Protein AF-A0A1H0RSF2-F1 (afdb_monomer)

InterPro domains:
  IPR003812 Fido domain [PF02661] (3-34)
  IPR003812 Fido domain [PS51459] (1-71)
  IPR006440 Death on curing protein [PTHR39426] (1-75)
  IPR006440 Death on curing protein [TIGR01550] (1-65)
  IPR053737 Type II TA System Toxin [G3DSA:1.20.120.1870] (1-78)

Organism: NCBI:txid504798

Secondary structure (DSSP, 8-state):
-HHHHHHHHHHHHHHT-SSS-HHHHHHHHHHHHHHHTTEEE---HHHHHHHHHHHHHTSS-HHHHHHHHHHHEEE------

Foldseek 3Di:
DLLVLLCQLLCQLAVCPDPDCSLVVSLVSSQVVCVVVQKHFAADPVVSSVLSVCSNVVVDDSVVSSVRRVVRIDGNDDDDD

Sequence (81 aa):
MHEKAAVLLQSVVRNHALIDGNKRLSWMAAFVFLGLNGLDLDAPEDDAYDLVIAASTGSVDHAEIAAHLARWTHPIAVSPA

pLDDT: mean 94.79, std 9.61, range [47.75, 98.81]

Radius of gyration: 12.58 Å; Cα contacts (8 Å, |Δi|>4): 97; chains: 1; bounding box: 33×24×36 Å

Solvent-accessible surface area (backbone atoms only — not comparable to full-atom values): 4404 Å² total; per-residue (Å²): 112,40,55,60,35,18,46,50,22,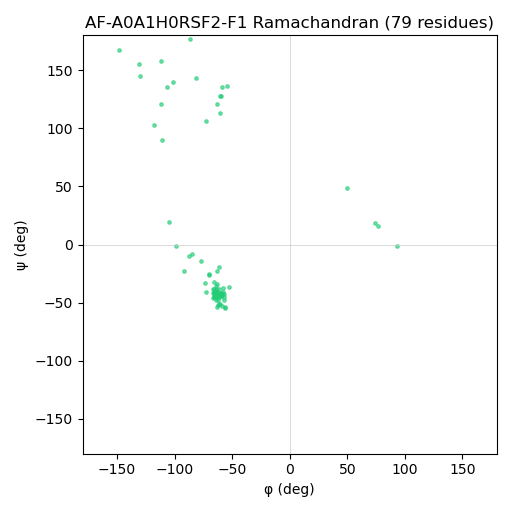43,50,37,33,61,64,52,83,45,98,67,60,29,59,64,49,15,53,49,51,27,48,51,54,35,45,79,69,47,26,40,75,65,61,60,67,68,62,51,52,51,50,49,51,32,36,49,72,63,77,45,55,46,67,56,46,14,52,55,49,54,73,25,43,47,73,53,79,77,73,84,128

Nearest PDB structures (foldseek):
  3k33-assembly1_A-2  TM=9.757E-01  e=1.515E-04  Punavirus P1
  3dd7-assembly2_C  TM=9.647E-01  e=4.827E-04  Punavirus P1
  3dd7-assembly1_A  TM=9.461E-01  e=4.827E-04  Punavirus P1
  3kh2-assembly2_C  TM=9.356E-01  e=1.538E-03  Punavirus P1
  4xi8-assembly2_F  TM=6.732E-01  e=1.259E+00  Bartonella clarridgeiae 73

Mean predicted aligned error: 3.23 Å

Structure (mmCIF, N/CA/C/O backbone):
data_AF-A0A1H0RSF2-F1
#
_entry.id   AF-A0A1H0RSF2-F1
#
loop_
_atom_site.group_PDB
_atom_site.id
_atom_site.type_symbol
_atom_site.label_atom_id
_atom_site.label_alt_id
_atom_site.label_comp_id
_atom_site.label_asym_id
_atom_site.label_entity_id
_atom_site.label_seq_id
_atom_site.pdbx_PDB_ins_code
_atom_site.Cartn_x
_atom_site.Cartn_y
_atom_site.Cartn_z
_atom_site.occupancy
_atom_site.B_iso_or_equiv
_atom_site.auth_seq_id
_atom_site.auth_comp_id
_atom_site.auth_asym_id
_atom_site.auth_atom_id
_atom_site.pdbx_PDB_model_num
ATOM 1 N N . MET A 1 1 ? 8.873 -8.908 -2.611 1.00 95.31 1 MET A N 1
ATOM 2 C CA . MET A 1 1 ? 8.987 -7.464 -2.290 1.00 95.31 1 MET A CA 1
ATOM 3 C C . MET A 1 1 ? 7.675 -6.898 -1.772 1.00 95.31 1 MET A C 1
ATOM 5 O O . MET A 1 1 ? 7.688 -6.216 -0.755 1.00 95.31 1 MET A O 1
ATOM 9 N N . HIS A 1 2 ? 6.556 -7.237 -2.408 1.00 98.38 2 HIS A N 1
ATOM 10 C CA . HIS A 1 2 ? 5.210 -6.786 -2.048 1.00 98.38 2 HIS A CA 1
ATOM 11 C C . HIS A 1 2 ? 4.787 -7.128 -0.621 1.00 98.38 2 HIS A C 1
ATOM 13 O O . HIS A 1 2 ? 4.212 -6.274 0.031 1.00 98.38 2 HIS A O 1
ATOM 19 N N . GLU A 1 3 ? 5.159 -8.295 -0.085 1.00 98.44 3 GLU A N 1
ATOM 20 C CA . GLU A 1 3 ? 4.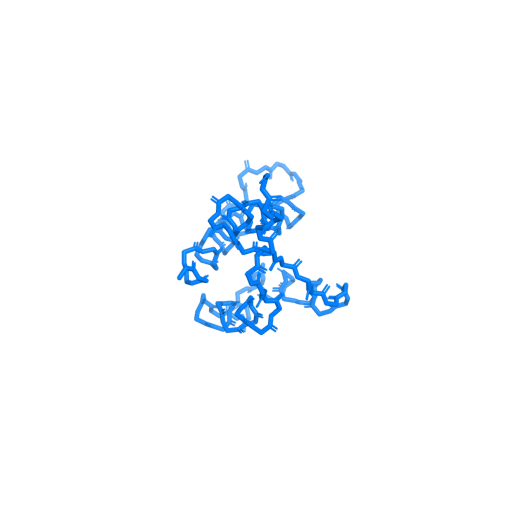914 -8.625 1.333 1.00 98.44 3 GLU A CA 1
ATOM 21 C C . GLU A 1 3 ? 5.527 -7.599 2.294 1.00 98.44 3 GLU A C 1
ATOM 23 O O . GLU A 1 3 ? 4.879 -7.162 3.240 1.00 98.44 3 GLU A O 1
ATOM 28 N N . LYS A 1 4 ? 6.760 -7.145 2.030 1.00 98.62 4 LYS A N 1
ATOM 29 C CA . LYS A 1 4 ? 7.419 -6.123 2.860 1.00 98.62 4 LYS A CA 1
ATOM 30 C C . LYS A 1 4 ? 6.696 -4.777 2.757 1.00 98.62 4 LYS A C 1
ATOM 32 O O . LYS A 1 4 ? 6.495 -4.119 3.773 1.00 98.62 4 LYS A O 1
ATOM 37 N N . ALA A 1 5 ? 6.278 -4.395 1.548 1.00 98.69 5 ALA A N 1
ATOM 38 C CA . ALA A 1 5 ? 5.497 -3.180 1.313 1.00 98.69 5 ALA A CA 1
ATOM 39 C C . ALA A 1 5 ? 4.124 -3.242 2.007 1.00 98.69 5 ALA A C 1
ATOM 41 O O . ALA A 1 5 ? 3.691 -2.270 2.620 1.00 98.69 5 ALA A O 1
ATOM 42 N N . ALA A 1 6 ? 3.472 -4.403 1.967 1.00 98.69 6 ALA A N 1
ATOM 43 C CA . ALA A 1 6 ? 2.183 -4.647 2.591 1.00 98.69 6 ALA A CA 1
ATOM 44 C C . ALA A 1 6 ? 2.252 -4.581 4.118 1.00 98.69 6 ALA A C 1
ATOM 46 O O . ALA A 1 6 ? 1.437 -3.904 4.742 1.00 98.69 6 ALA A O 1
ATOM 47 N N . VAL A 1 7 ? 3.257 -5.219 4.726 1.00 98.31 7 VAL A N 1
ATOM 48 C CA . VAL A 1 7 ? 3.485 -5.141 6.175 1.00 98.31 7 VAL A CA 1
ATOM 49 C C . VAL A 1 7 ? 3.823 -3.710 6.599 1.00 98.31 7 VAL A C 1
ATOM 51 O O . VAL A 1 7 ? 3.336 -3.261 7.635 1.00 98.31 7 VAL A O 1
ATOM 54 N N . LEU A 1 8 ? 4.598 -2.966 5.800 1.00 98.31 8 LEU A N 1
ATOM 55 C CA . LEU A 1 8 ? 4.873 -1.547 6.046 1.00 98.31 8 LEU A CA 1
ATOM 56 C C . LEU A 1 8 ? 3.580 -0.717 6.035 1.00 98.31 8 LEU A C 1
ATOM 58 O O . LEU A 1 8 ? 3.314 -0.000 6.999 1.00 98.31 8 LEU A O 1
ATOM 62 N N . LEU A 1 9 ? 2.757 -0.856 4.990 1.00 98.38 9 LEU A N 1
ATOM 63 C CA . LEU A 1 9 ? 1.462 -0.179 4.871 1.00 98.38 9 LEU A CA 1
ATOM 64 C C . LEU A 1 9 ? 0.566 -0.501 6.070 1.00 98.38 9 LEU A C 1
ATOM 66 O O . LEU A 1 9 ? 0.105 0.409 6.763 1.00 98.38 9 LEU A O 1
ATOM 70 N N . GLN A 1 10 ? 0.363 -1.792 6.348 1.00 97.81 10 GLN A N 1
ATOM 71 C CA . GLN A 1 10 ? -0.496 -2.264 7.431 1.00 97.81 10 GLN A CA 1
ATOM 72 C C . GLN A 1 10 ? -0.019 -1.740 8.793 1.00 97.81 10 GLN A C 1
ATOM 74 O O . GLN A 1 10 ? -0.827 -1.299 9.609 1.00 97.81 10 GLN A O 1
ATOM 79 N N . SER A 1 11 ? 1.295 -1.741 9.028 1.00 96.31 11 SER A N 1
ATOM 80 C CA . SER A 1 11 ? 1.881 -1.259 10.282 1.00 96.31 11 SER A CA 1
ATOM 81 C C . SER A 1 11 ? 1.675 0.244 10.462 1.00 96.31 11 SER A C 1
ATOM 83 O O . SER A 1 11 ? 1.261 0.680 11.533 1.00 96.31 11 SER A O 1
ATOM 85 N N . VAL A 1 12 ? 1.904 1.046 9.416 1.00 96.75 12 VAL A N 1
ATOM 86 C CA . VAL A 1 12 ? 1.701 2.504 9.476 1.00 96.75 12 VAL A CA 1
ATOM 87 C C . VAL A 1 12 ? 0.229 2.845 9.700 1.00 96.75 12 VAL A C 1
ATOM 89 O O . VAL A 1 12 ? -0.086 3.686 10.543 1.00 96.75 12 VAL A O 1
ATOM 92 N N . VAL A 1 13 ? -0.684 2.190 8.976 1.00 96.56 13 VAL A N 1
ATOM 93 C CA . VAL A 1 13 ? -2.106 2.540 9.041 1.00 96.56 13 VAL A CA 1
ATOM 94 C C . VAL A 1 13 ? -2.768 2.092 10.347 1.00 96.56 13 VAL A C 1
ATOM 96 O O . VAL A 1 13 ? -3.645 2.800 10.838 1.00 96.56 13 VAL A O 1
ATOM 99 N N . ARG A 1 14 ? -2.337 0.964 10.936 1.00 94.19 14 ARG A N 1
ATOM 100 C CA . ARG A 1 14 ? -2.936 0.402 12.162 1.00 94.19 14 ARG A CA 1
ATOM 101 C C . ARG A 1 14 ? -2.282 0.856 13.462 1.00 94.19 14 ARG A C 1
ATOM 103 O O . ARG A 1 14 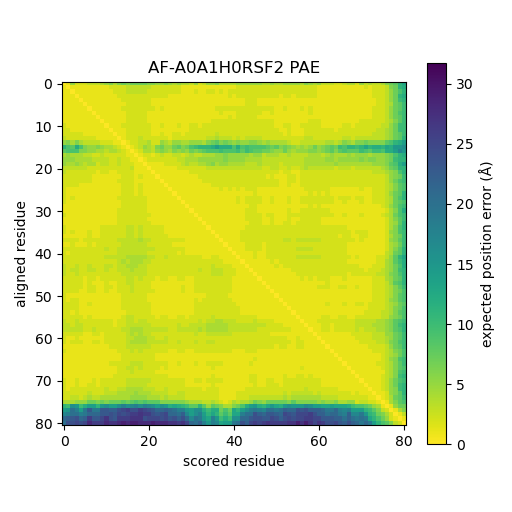? -2.928 0.787 14.501 1.00 94.19 14 ARG A O 1
ATOM 110 N N . ASN A 1 15 ? -1.027 1.302 13.437 1.00 90.94 15 ASN A N 1
ATOM 111 C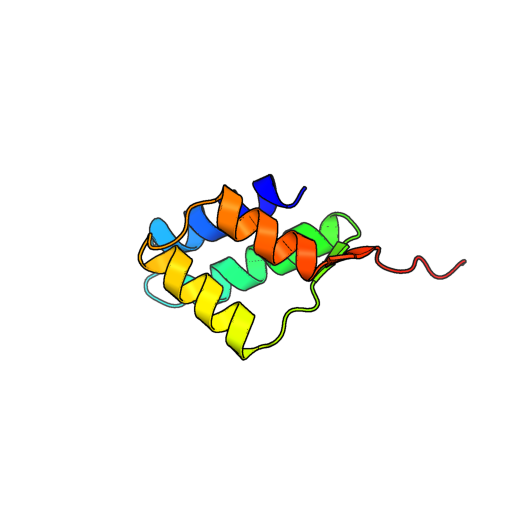 CA . ASN A 1 15 ? -0.347 1.742 14.658 1.00 90.94 15 ASN A CA 1
ATOM 112 C C . ASN A 1 15 ? -0.639 3.212 15.014 1.00 90.94 15 ASN A C 1
ATOM 114 O O . ASN A 1 15 ? -0.247 3.662 16.084 1.00 90.94 15 ASN A O 1
ATOM 118 N N . HIS A 1 16 ? -1.317 3.956 14.127 1.00 79.44 16 HIS A N 1
ATOM 119 C CA . HIS A 1 16 ? -1.727 5.351 14.342 1.00 79.44 16 HIS A CA 1
ATOM 120 C C . HIS A 1 16 ? -0.583 6.259 14.835 1.00 79.44 16 HIS A C 1
ATOM 122 O O . HIS A 1 16 ? -0.734 7.004 15.799 1.00 79.44 16 HIS A O 1
ATOM 128 N N . ALA A 1 17 ? 0.575 6.200 14.170 1.00 83.94 17 ALA A N 1
ATOM 129 C CA . ALA A 1 17 ? 1.780 6.923 14.587 1.00 83.94 17 ALA A CA 1
ATOM 130 C C . ALA A 1 17 ? 1.631 8.459 14.565 1.00 83.94 17 ALA A C 1
ATOM 132 O O . ALA A 1 17 ? 2.373 9.163 15.249 1.00 83.94 17 ALA A O 1
ATOM 133 N N . LEU A 1 18 ? 0.693 8.981 13.772 1.00 91.75 18 LEU A N 1
ATOM 134 C CA . LEU A 1 18 ? 0.385 10.407 13.664 1.00 91.75 18 LEU A CA 1
ATOM 135 C C . LEU A 1 18 ? -0.998 10.744 14.235 1.00 91.75 18 LEU A C 1
ATOM 137 O O . LEU A 1 18 ? -1.893 9.899 14.231 1.00 91.75 18 LEU A O 1
ATOM 141 N N . ILE A 1 19 ? -1.196 12.016 14.612 1.00 93.38 19 ILE A N 1
ATOM 142 C CA . ILE A 1 19 ? -2.508 12.568 15.010 1.00 93.38 19 ILE A CA 1
ATOM 143 C C . ILE A 1 19 ? -3.533 12.417 13.870 1.00 93.38 19 ILE A C 1
ATOM 145 O O . ILE A 1 19 ? -4.670 12.025 14.109 1.00 93.38 19 ILE A O 1
ATOM 149 N N . ASP A 1 20 ? -3.120 12.685 12.628 1.00 92.94 20 ASP A N 1
ATOM 150 C CA . ASP A 1 20 ? -3.898 12.440 11.409 1.00 92.94 20 ASP A CA 1
ATOM 151 C C . ASP A 1 20 ? -2.955 12.097 10.237 1.00 92.94 20 ASP A C 1
ATOM 153 O O . ASP A 1 20 ? -1.740 12.264 10.319 1.00 92.94 20 ASP A O 1
ATOM 157 N N . GLY A 1 21 ? -3.507 11.593 9.133 1.00 95.00 21 GLY A N 1
ATOM 158 C CA . GLY A 1 21 ? -2.786 11.356 7.887 1.00 95.00 21 GLY A CA 1
ATOM 159 C C . GLY A 1 21 ? -2.213 9.949 7.738 1.00 95.00 21 GLY A C 1
ATOM 160 O O . GLY A 1 21 ? -1.690 9.644 6.671 1.00 95.00 21 GLY A O 1
ATOM 161 N N . ASN A 1 22 ? -2.370 9.064 8.732 1.00 96.94 22 ASN A N 1
ATOM 162 C CA . ASN A 1 22 ? -1.816 7.698 8.708 1.00 96.94 22 ASN A CA 1
ATOM 163 C C . ASN A 1 22 ? -2.198 6.904 7.444 1.00 96.94 22 ASN A C 1
ATOM 165 O O . ASN A 1 22 ? -1.368 6.182 6.907 1.00 96.94 22 ASN A O 1
ATOM 169 N N . LYS A 1 23 ? -3.418 7.083 6.917 1.00 96.81 23 LYS A N 1
ATOM 170 C CA . LYS A 1 23 ? -3.867 6.442 5.665 1.00 96.81 23 LYS A CA 1
ATOM 171 C C . LYS A 1 23 ? -3.031 6.892 4.461 1.00 96.81 23 LYS A C 1
ATOM 173 O O . LYS A 1 23 ? -2.414 6.066 3.795 1.00 96.81 23 LYS A O 1
ATOM 178 N N . ARG A 1 24 ? -2.929 8.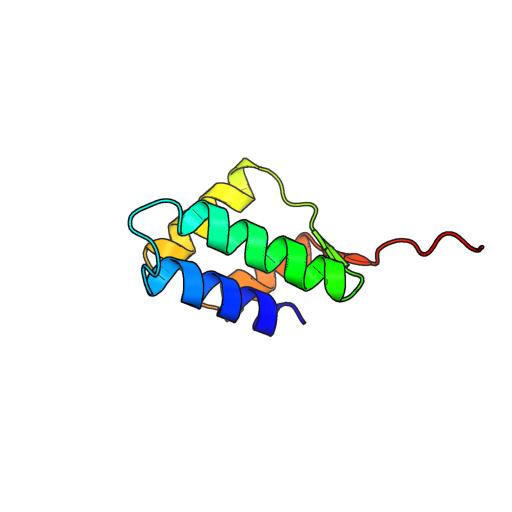209 4.249 1.00 97.12 24 ARG A N 1
ATOM 179 C CA . ARG A 1 24 ? -2.119 8.813 3.174 1.00 97.12 24 ARG A CA 1
ATOM 180 C C . ARG A 1 24 ? -0.639 8.460 3.319 1.00 97.12 24 ARG A C 1
ATOM 182 O O . ARG A 1 24 ? 0.003 8.105 2.337 1.00 97.12 24 ARG A O 1
ATOM 189 N N . LEU A 1 25 ? -0.118 8.503 4.547 1.00 97.56 25 LEU A N 1
ATOM 190 C CA . LEU A 1 25 ? 1.262 8.123 4.831 1.00 97.56 25 LEU A CA 1
ATOM 191 C C . LEU A 1 25 ? 1.514 6.643 4.527 1.00 97.56 25 LEU A C 1
ATOM 193 O O . LEU A 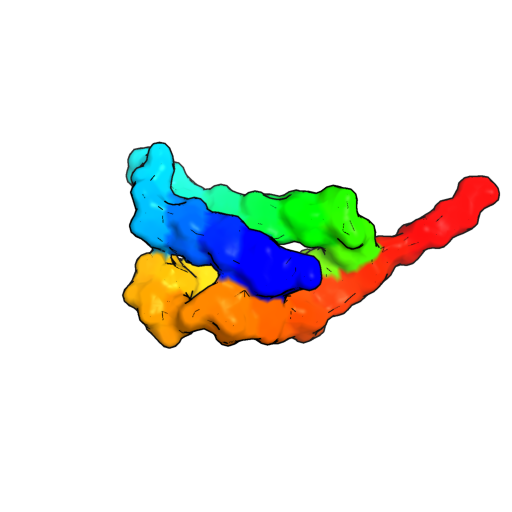1 25 ? 2.529 6.331 3.922 1.00 97.56 25 LEU A O 1
ATOM 197 N N . SER A 1 26 ? 0.608 5.742 4.916 1.00 97.88 26 SER A N 1
ATOM 198 C CA . SER A 1 26 ? 0.773 4.302 4.684 1.00 97.88 26 SER A CA 1
ATOM 199 C C . SER A 1 26 ? 0.857 3.959 3.197 1.00 97.88 26 SER A C 1
ATOM 201 O O . SER A 1 26 ? 1.736 3.197 2.797 1.00 97.88 26 SER A O 1
ATOM 203 N N . TRP A 1 27 ? 0.010 4.592 2.378 1.00 98.31 27 TRP A N 1
ATOM 204 C CA . TRP A 1 27 ? 0.050 4.460 0.926 1.00 98.31 27 TRP A CA 1
ATOM 205 C C . TRP A 1 27 ? 1.369 4.980 0.359 1.00 98.31 27 TRP A C 1
ATOM 207 O O . TRP A 1 27 ? 2.074 4.256 -0.339 1.00 98.31 27 TRP A O 1
ATOM 217 N N . MET A 1 28 ? 1.752 6.207 0.725 1.00 98.19 28 MET A N 1
ATOM 218 C CA . MET A 1 28 ? 2.979 6.822 0.221 1.00 98.19 28 MET A CA 1
ATOM 219 C C . MET A 1 28 ? 4.235 6.056 0.659 1.00 98.19 28 MET A C 1
ATOM 221 O O . MET A 1 28 ? 5.183 5.929 -0.109 1.00 98.19 28 MET A O 1
ATOM 225 N N . ALA A 1 29 ? 4.241 5.494 1.869 1.00 98.19 29 ALA A N 1
ATOM 226 C CA . ALA A 1 29 ? 5.333 4.659 2.354 1.00 98.19 29 ALA A CA 1
ATOM 227 C C . ALA A 1 29 ? 5.488 3.386 1.508 1.00 98.19 29 ALA A C 1
ATOM 229 O O . ALA A 1 29 ? 6.609 3.045 1.137 1.00 98.19 29 ALA A O 1
ATOM 230 N N . ALA A 1 30 ? 4.385 2.711 1.163 1.00 98.38 30 ALA A N 1
ATOM 231 C CA . ALA A 1 30 ? 4.414 1.550 0.275 1.00 98.38 30 ALA A CA 1
ATOM 232 C C . ALA A 1 30 ? 4.842 1.923 -1.153 1.00 98.38 30 ALA A C 1
ATOM 234 O O . ALA A 1 30 ? 5.706 1.250 -1.716 1.00 98.38 30 ALA A O 1
ATOM 235 N N . PHE A 1 31 ? 4.297 3.017 -1.697 1.00 98.44 31 PHE A N 1
ATOM 236 C CA . PHE A 1 31 ? 4.644 3.554 -3.016 1.00 98.44 31 PHE A CA 1
ATOM 237 C C . PHE A 1 31 ? 6.148 3.847 -3.124 1.00 98.44 31 PHE A C 1
ATOM 239 O O . PHE A 1 31 ? 6.837 3.292 -3.978 1.00 98.44 31 PHE A O 1
ATOM 246 N N . VAL A 1 32 ? 6.693 4.647 -2.199 1.00 98.25 32 VAL A N 1
ATOM 247 C CA . VAL A 1 32 ? 8.122 4.997 -2.180 1.00 98.25 32 VAL A CA 1
ATOM 248 C C . VAL A 1 32 ? 8.989 3.764 -1.942 1.00 98.25 32 VAL A C 1
ATOM 250 O O . VAL A 1 32 ? 10.013 3.604 -2.601 1.00 98.25 32 VAL A O 1
ATOM 253 N N . PHE A 1 33 ? 8.596 2.869 -1.032 1.00 98.50 33 PHE A N 1
ATOM 254 C CA . PHE A 1 33 ? 9.348 1.643 -0.773 1.00 98.50 33 PHE A CA 1
ATOM 255 C C . PHE A 1 33 ? 9.472 0.774 -2.029 1.00 98.50 33 PHE A C 1
ATOM 257 O O . PHE A 1 33 ? 10.560 0.277 -2.315 1.00 98.50 33 PHE A O 1
ATOM 264 N N . LEU A 1 34 ? 8.392 0.598 -2.793 1.00 98.50 34 LEU A N 1
ATOM 265 C CA . LEU A 1 34 ? 8.427 -0.145 -4.053 1.00 98.50 34 LEU A CA 1
ATOM 266 C C . LEU A 1 34 ? 9.297 0.569 -5.097 1.00 98.50 34 LEU A C 1
ATOM 268 O O . LEU A 1 34 ? 10.179 -0.074 -5.670 1.00 98.50 34 LEU A O 1
ATOM 272 N N . GLY A 1 35 ? 9.157 1.892 -5.235 1.00 97.81 35 GLY A N 1
ATOM 273 C CA . GLY A 1 35 ? 9.967 2.706 -6.149 1.00 97.81 35 GLY A CA 1
ATOM 274 C C . GLY A 1 35 ? 11.469 2.617 -5.869 1.00 97.81 35 GLY A C 1
ATOM 275 O O . GLY A 1 35 ? 12.265 2.394 -6.780 1.00 97.81 35 GLY A O 1
ATOM 276 N N . LEU A 1 36 ? 11.868 2.674 -4.593 1.00 97.69 36 LEU A N 1
ATOM 277 C CA . LEU A 1 36 ? 13.261 2.472 -4.163 1.00 97.69 36 LEU A CA 1
ATOM 278 C C . LEU A 1 36 ? 13.804 1.075 -4.503 1.00 97.69 36 LEU A C 1
ATOM 280 O O . LEU A 1 36 ? 15.016 0.877 -4.533 1.00 97.69 36 LEU A O 1
ATOM 284 N N . ASN A 1 37 ? 12.921 0.108 -4.753 1.00 97.38 37 ASN A N 1
ATOM 285 C CA . ASN A 1 37 ? 13.262 -1.255 -5.145 1.00 97.38 37 ASN A CA 1
ATOM 286 C C . ASN A 1 37 ? 13.013 -1.527 -6.640 1.00 97.38 37 ASN A C 1
ATOM 288 O O . ASN A 1 37 ? 12.931 -2.686 -7.044 1.00 97.38 37 ASN A O 1
ATOM 292 N N . GLY A 1 38 ? 12.914 -0.479 -7.465 1.00 97.12 38 GLY A N 1
ATOM 293 C CA . GLY A 1 38 ? 12.804 -0.607 -8.920 1.00 97.12 38 GLY A CA 1
ATOM 294 C C . GLY A 1 38 ? 11.418 -1.024 -9.413 1.00 97.12 38 GLY A C 1
ATOM 295 O O . GLY A 1 38 ? 11.292 -1.466 -10.554 1.00 97.12 38 GLY A O 1
ATOM 296 N N . LEU A 1 39 ? 10.393 -0.916 -8.568 1.00 97.94 39 LEU A N 1
ATOM 297 C CA . LEU A 1 39 ? 9.010 -1.228 -8.910 1.00 97.94 39 LEU A CA 1
ATOM 298 C C . LEU A 1 39 ? 8.197 0.060 -8.931 1.00 97.94 39 LEU A C 1
ATOM 300 O O . LEU A 1 39 ? 8.106 0.753 -7.922 1.00 97.94 39 LEU A O 1
ATOM 304 N N . ASP A 1 40 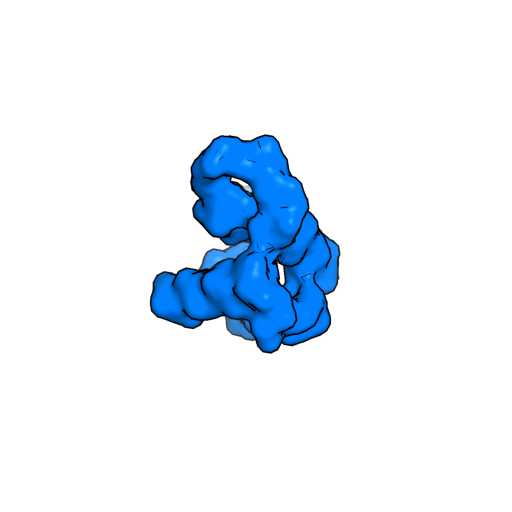? 7.601 0.356 -10.073 1.00 97.19 40 ASP A N 1
ATOM 305 C CA . ASP A 1 40 ? 6.593 1.398 -10.183 1.00 97.19 40 ASP A CA 1
ATOM 306 C C . ASP A 1 40 ? 5.253 0.826 -9.718 1.00 97.19 40 ASP A C 1
ATOM 308 O O . ASP A 1 40 ? 4.989 -0.362 -9.924 1.00 97.19 40 ASP A O 1
ATOM 312 N N . LEU A 1 41 ? 4.441 1.641 -9.050 1.00 97.94 41 LEU A N 1
ATOM 313 C CA . LEU A 1 41 ? 3.144 1.240 -8.509 1.00 97.94 41 LEU A CA 1
ATOM 314 C C . LEU A 1 41 ? 2.053 2.074 -9.181 1.00 97.94 41 LEU A C 1
ATOM 316 O O . LEU A 1 41 ? 1.834 3.223 -8.804 1.00 97.94 41 LEU A O 1
ATOM 320 N N . ASP A 1 42 ? 1.354 1.465 -10.131 1.00 97.56 42 ASP A N 1
ATOM 321 C CA . ASP A 1 42 ? 0.253 2.060 -10.883 1.00 97.56 42 ASP A CA 1
ATOM 322 C C . ASP A 1 42 ? -1.063 1.381 -10.494 1.00 97.56 42 ASP A C 1
ATOM 324 O O . ASP A 1 42 ? -1.460 0.338 -11.021 1.00 97.56 42 ASP A O 1
ATOM 328 N N . ALA A 1 43 ? -1.698 1.945 -9.470 1.00 97.88 43 ALA A N 1
ATOM 329 C CA .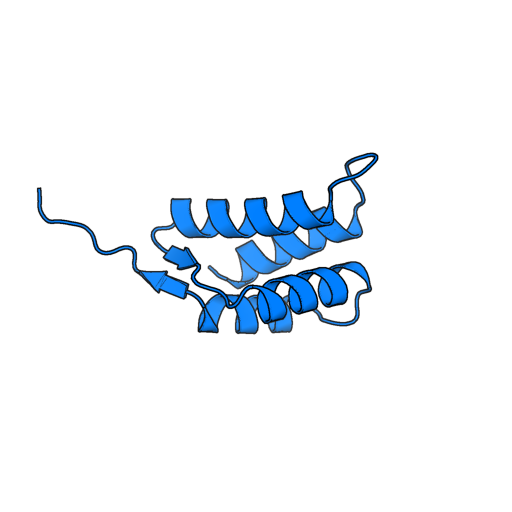 ALA A 1 43 ? -2.956 1.462 -8.927 1.00 97.88 43 ALA A CA 1
ATOM 330 C C . ALA A 1 43 ? -4.098 2.406 -9.326 1.00 97.88 43 ALA A C 1
ATOM 332 O O . ALA A 1 43 ? -3.945 3.621 -9.161 1.00 97.88 43 ALA A O 1
ATOM 333 N N . PRO A 1 44 ? -5.259 1.884 -9.764 1.00 98.06 44 PRO A N 1
ATOM 334 C CA . PRO A 1 44 ? -6.464 2.695 -9.904 1.00 98.06 44 PRO A CA 1
ATOM 335 C C . PRO A 1 44 ? -6.789 3.411 -8.587 1.00 98.06 44 PRO A C 1
ATOM 337 O O . PRO A 1 44 ? -6.704 2.806 -7.518 1.00 98.06 44 PRO A O 1
ATOM 340 N N . GLU A 1 45 ? -7.150 4.695 -8.661 1.00 96.69 45 GLU A N 1
ATOM 341 C CA . GLU A 1 45 ? -7.320 5.552 -7.477 1.00 96.69 45 GLU A CA 1
ATOM 342 C C . GLU A 1 45 ? -8.351 4.990 -6.486 1.00 96.69 45 GLU A C 1
ATOM 344 O O . GLU A 1 45 ? -8.053 4.874 -5.295 1.00 96.69 45 GLU A O 1
ATOM 349 N N . ASP A 1 46 ? -9.519 4.578 -6.988 1.00 98.19 46 ASP A N 1
ATOM 350 C CA . ASP A 1 46 ? -10.596 4.001 -6.174 1.00 98.19 46 ASP A CA 1
ATOM 351 C C . ASP A 1 46 ? -10.154 2.690 -5.505 1.00 98.19 46 ASP A C 1
ATOM 353 O O . ASP A 1 46 ? -10.316 2.516 -4.296 1.00 98.19 46 ASP A O 1
ATOM 357 N N . ASP A 1 47 ? -9.492 1.799 -6.249 1.00 98.31 47 ASP A N 1
ATOM 358 C CA . ASP A 1 47 ? -9.018 0.526 -5.705 1.00 98.31 47 ASP A CA 1
ATOM 359 C C . ASP A 1 47 ? -7.927 0.724 -4.636 1.00 98.31 47 ASP A C 1
ATOM 361 O O . ASP A 1 47 ? -7.875 0.001 -3.633 1.00 98.31 47 ASP A O 1
ATOM 365 N N . ALA A 1 48 ? -7.030 1.694 -4.840 1.00 98.38 48 ALA A N 1
ATOM 366 C CA . ALA A 1 48 ? -5.996 2.048 -3.873 1.00 98.38 48 ALA A CA 1
ATOM 367 C C . ALA A 1 48 ? -6.611 2.631 -2.593 1.00 98.38 48 ALA A C 1
ATOM 369 O O . ALA A 1 48 ? -6.191 2.277 -1.483 1.00 98.38 48 ALA A O 1
ATOM 370 N N . TYR A 1 49 ? -7.620 3.495 -2.738 1.00 98.19 49 TYR A N 1
ATOM 371 C CA . TYR A 1 49 ? -8.383 4.037 -1.620 1.00 98.19 49 TYR A CA 1
ATOM 372 C C . TYR A 1 49 ? -9.046 2.916 -0.815 1.00 98.19 49 TYR A C 1
ATOM 374 O O . TYR A 1 49 ? -8.818 2.813 0.397 1.00 98.19 49 TYR A O 1
ATOM 382 N N . ASP A 1 50 ? -9.789 2.035 -1.486 1.00 98.50 50 ASP A N 1
ATOM 383 C CA . ASP A 1 50 ? -10.501 0.924 -0.859 1.00 98.50 50 ASP A CA 1
ATOM 384 C C . ASP A 1 50 ? -9.546 -0.024 -0.133 1.00 98.50 50 ASP A C 1
ATOM 386 O O . ASP A 1 50 ? -9.806 -0.410 1.012 1.00 98.50 50 ASP A O 1
ATOM 390 N N . LEU A 1 51 ? -8.389 -0.330 -0.729 1.00 98.62 51 LEU A N 1
ATOM 391 C CA . LEU A 1 51 ? -7.371 -1.158 -0.089 1.00 98.62 51 LEU A CA 1
ATOM 392 C C . LEU A 1 51 ? -6.851 -0.532 1.212 1.00 98.62 51 LEU A C 1
ATOM 394 O O . LEU A 1 51 ? -6.724 -1.221 2.227 1.00 98.62 51 LEU A O 1
ATOM 398 N N . VAL A 1 52 ? -6.548 0.769 1.211 1.00 98.25 52 VAL A N 1
ATOM 399 C CA . VAL A 1 52 ? -6.042 1.467 2.405 1.00 98.25 52 VAL A CA 1
ATOM 400 C C . VAL A 1 52 ? -7.114 1.536 3.494 1.00 98.25 52 VAL A C 1
ATOM 402 O O . VAL A 1 52 ? -6.803 1.367 4.678 1.00 98.25 52 VAL A O 1
ATOM 405 N N . ILE A 1 53 ? -8.381 1.746 3.126 1.00 98.12 53 ILE A N 1
ATOM 406 C CA . ILE A 1 53 ? -9.503 1.707 4.069 1.00 98.12 53 ILE A CA 1
ATOM 407 C C . ILE A 1 53 ? -9.667 0.302 4.656 1.00 98.12 53 ILE A C 1
ATOM 409 O O . ILE A 1 53 ? -9.719 0.164 5.886 1.00 98.12 53 ILE A O 1
ATOM 413 N N . ALA A 1 54 ? -9.665 -0.738 3.824 1.00 98.25 54 ALA A N 1
ATOM 414 C CA . ALA A 1 54 ? -9.751 -2.126 4.265 1.00 98.25 54 ALA A CA 1
ATOM 415 C C . ALA A 1 54 ? -8.587 -2.498 5.201 1.00 98.25 54 ALA A C 1
ATOM 417 O O . ALA A 1 54 ? -8.807 -3.061 6.275 1.00 98.25 54 ALA A O 1
ATOM 418 N N . ALA A 1 55 ? -7.358 -2.093 4.870 1.00 98.12 55 ALA A N 1
ATOM 419 C CA . ALA A 1 55 ? -6.186 -2.307 5.717 1.00 98.12 55 ALA A CA 1
ATOM 420 C C . ALA A 1 55 ? -6.305 -1.568 7.062 1.00 98.12 55 ALA A C 1
ATOM 422 O O . ALA A 1 55 ? -5.956 -2.115 8.111 1.00 98.12 55 ALA A O 1
ATOM 423 N N . SER A 1 56 ? -6.838 -0.340 7.053 1.00 96.94 56 SER A N 1
ATOM 424 C CA . SER A 1 56 ? -7.038 0.463 8.268 1.00 96.94 56 SER A CA 1
ATOM 425 C C . SER A 1 56 ? -8.071 -0.130 9.224 1.00 96.94 56 SER A C 1
ATOM 427 O O . SER A 1 56 ? -7.935 -0.001 10.438 1.00 96.94 56 SER A O 1
ATOM 429 N N . THR A 1 57 ? -9.081 -0.808 8.679 1.00 96.12 57 THR A N 1
ATOM 430 C CA . THR A 1 57 ? -10.139 -1.470 9.455 1.00 96.12 57 THR A CA 1
ATOM 431 C C . THR A 1 57 ? -9.772 -2.899 9.856 1.00 96.12 57 THR A C 1
ATOM 433 O O . THR A 1 57 ? -10.459 -3.489 10.685 1.00 96.12 57 THR A O 1
ATOM 436 N N . GLY A 1 58 ? -8.678 -3.448 9.315 1.00 95.94 58 GLY A N 1
ATOM 437 C CA . GLY A 1 58 ? -8.287 -4.844 9.515 1.00 95.94 58 GLY A CA 1
ATOM 438 C C . GLY A 1 58 ? -9.153 -5.838 8.737 1.00 95.94 58 GLY A C 1
ATOM 439 O O . GLY A 1 58 ? -9.162 -7.014 9.080 1.00 95.94 58 GLY A O 1
ATOM 440 N N . SER A 1 59 ? -9.873 -5.367 7.715 1.00 97.75 59 SER A N 1
ATOM 441 C CA . SER A 1 59 ? -10.732 -6.198 6.859 1.00 97.75 59 SER A CA 1
ATOM 442 C C . SER A 1 59 ? -9.946 -7.011 5.827 1.00 97.75 59 SER A C 1
ATOM 444 O O . SER A 1 59 ? -10.505 -7.926 5.238 1.00 97.75 59 SER A O 1
ATOM 446 N N . VAL A 1 60 ? -8.669 -6.672 5.618 1.00 98.19 60 VAL A N 1
ATOM 447 C CA . VAL A 1 60 ? -7.713 -7.434 4.805 1.00 98.19 60 VAL A CA 1
ATOM 448 C C . VAL A 1 60 ? -6.423 -7.657 5.583 1.00 98.19 60 VAL A C 1
ATOM 450 O O . VAL A 1 60 ? -5.982 -6.794 6.360 1.00 98.19 60 VAL A O 1
ATOM 453 N N . ASP A 1 61 ? -5.802 -8.810 5.371 1.00 97.75 61 ASP A N 1
ATOM 454 C CA . ASP A 1 61 ? -4.491 -9.120 5.924 1.00 97.75 61 ASP A CA 1
ATOM 455 C C . ASP A 1 61 ? -3.337 -8.629 5.026 1.00 97.75 61 ASP A C 1
ATOM 457 O O . ASP A 1 61 ? -3.524 -8.046 3.956 1.00 97.75 61 ASP A O 1
ATOM 461 N N . HIS A 1 62 ? -2.097 -8.811 5.486 1.00 96.88 62 HIS A N 1
ATOM 462 C CA . HIS A 1 62 ? -0.929 -8.357 4.731 1.00 96.88 62 HIS A CA 1
ATOM 463 C C . HIS A 1 62 ? -0.683 -9.172 3.452 1.00 96.88 62 HIS A C 1
ATOM 465 O O . HIS A 1 62 ? -0.068 -8.648 2.524 1.00 96.88 62 HIS A O 1
ATOM 471 N N . ALA A 1 63 ? -1.134 -10.427 3.381 1.00 98.44 63 ALA A N 1
ATOM 472 C CA . ALA A 1 63 ? -0.987 -11.253 2.190 1.00 98.44 63 ALA A CA 1
ATOM 473 C C . ALA A 1 63 ? -1.942 -10.771 1.089 1.00 98.44 63 ALA A C 1
ATOM 475 O O . ALA A 1 63 ? -1.536 -10.632 -0.066 1.00 98.44 63 ALA A O 1
ATOM 476 N N . GLU A 1 64 ? -3.172 -10.411 1.454 1.00 98.62 64 GLU A N 1
ATOM 477 C CA . GLU A 1 64 ? -4.136 -9.777 0.554 1.00 98.62 64 GLU A CA 1
ATOM 478 C C . GLU A 1 64 ? -3.620 -8.420 0.059 1.00 98.62 64 GLU A C 1
ATOM 480 O O . GLU A 1 64 ? -3.580 -8.181 -1.150 1.00 98.62 64 GLU A O 1
ATOM 485 N N . ILE A 1 65 ? -3.119 -7.563 0.958 1.00 98.75 65 ILE A N 1
ATOM 486 C CA . ILE A 1 65 ? -2.503 -6.281 0.572 1.00 98.75 65 ILE A CA 1
ATOM 487 C C . ILE A 1 65 ? -1.339 -6.513 -0.403 1.00 98.75 65 ILE A C 1
ATOM 489 O O . ILE A 1 65 ? -1.250 -5.838 -1.429 1.00 98.75 65 ILE A O 1
ATOM 493 N N . ALA A 1 66 ? -0.468 -7.490 -0.135 1.00 98.81 66 ALA A N 1
ATOM 494 C CA . ALA A 1 66 ? 0.647 -7.817 -1.020 1.00 98.81 66 ALA A CA 1
ATOM 495 C C . ALA A 1 66 ? 0.175 -8.271 -2.408 1.00 98.81 66 ALA A C 1
ATOM 497 O O . ALA A 1 66 ? 0.783 -7.886 -3.407 1.00 98.81 66 ALA A O 1
ATOM 498 N N . ALA A 1 67 ? -0.914 -9.040 -2.483 1.00 98.75 67 ALA A N 1
ATOM 499 C CA . ALA A 1 67 ? -1.500 -9.479 -3.744 1.00 98.75 67 ALA A CA 1
ATOM 500 C C . ALA A 1 67 ? -2.068 -8.307 -4.561 1.00 98.75 67 ALA A C 1
ATOM 502 O O . ALA A 1 67 ? -1.869 -8.269 -5.775 1.00 98.75 67 ALA A O 1
ATOM 503 N N . HIS A 1 68 ? -2.728 -7.335 -3.920 1.00 98.62 68 HIS A N 1
ATOM 504 C CA . HIS A 1 68 ? -3.164 -6.105 -4.592 1.00 98.62 68 HIS A CA 1
ATOM 505 C C . HIS A 1 68 ? -1.974 -5.316 -5.140 1.00 98.62 68 HIS A C 1
ATOM 507 O O . HIS A 1 68 ? -1.937 -5.023 -6.333 1.00 98.62 68 HIS A O 1
ATOM 513 N N . LEU A 1 69 ? -0.964 -5.058 -4.301 1.00 98.62 69 LEU A N 1
ATOM 514 C CA . LEU A 1 69 ? 0.241 -4.343 -4.722 1.00 98.62 69 LEU A CA 1
ATOM 515 C C . LEU A 1 69 ? 0.941 -5.056 -5.886 1.00 98.62 69 LEU A C 1
ATOM 517 O O . LEU A 1 69 ? 1.367 -4.402 -6.824 1.00 98.62 69 LEU A O 1
ATOM 521 N N . ALA A 1 70 ? 1.026 -6.389 -5.870 1.00 98.56 70 ALA A N 1
ATOM 522 C CA . ALA A 1 70 ? 1.656 -7.149 -6.948 1.00 98.56 70 ALA A CA 1
ATOM 523 C C . ALA A 1 70 ? 0.943 -7.003 -8.300 1.00 98.56 70 ALA A C 1
ATOM 525 O O . ALA A 1 70 ? 1.610 -6.987 -9.332 1.00 98.56 70 ALA A O 1
ATOM 526 N N . ARG A 1 71 ? -0.390 -6.867 -8.305 1.00 98.50 71 ARG A N 1
ATOM 527 C CA . ARG A 1 71 ? -1.171 -6.652 -9.536 1.00 98.50 71 ARG A CA 1
ATOM 528 C C . ARG A 1 71 ? -0.963 -5.267 -10.147 1.00 98.50 71 ARG A C 1
ATOM 530 O O . ARG A 1 71 ? -1.137 -5.125 -11.350 1.00 98.50 71 ARG A O 1
ATOM 537 N N . TRP A 1 72 ? -0.611 -4.282 -9.328 1.00 98.44 72 TRP A N 1
ATOM 538 C CA . TRP A 1 72 ? -0.436 -2.883 -9.732 1.00 98.44 72 TRP A CA 1
ATOM 539 C C . TRP A 1 72 ? 1.018 -2.496 -9.974 1.00 98.44 72 TRP A C 1
ATOM 541 O O . TRP A 1 72 ? 1.305 -1.350 -10.294 1.00 98.44 72 TRP A O 1
ATOM 551 N N . THR A 1 73 ? 1.960 -3.417 -9.773 1.00 98.19 73 THR A N 1
ATOM 552 C CA . THR A 1 73 ? 3.378 -3.106 -9.952 1.00 98.19 73 THR A CA 1
ATOM 553 C C . THR A 1 73 ? 3.937 -3.614 -11.260 1.00 98.19 73 THR A C 1
ATOM 555 O O . THR A 1 73 ? 3.758 -4.783 -11.607 1.00 98.19 73 THR A O 1
ATOM 558 N N . HIS A 1 74 ? 4.775 -2.790 -11.875 1.00 97.00 74 HIS A N 1
ATOM 559 C CA . HIS A 1 74 ? 5.648 -3.175 -12.977 1.00 97.00 74 HIS A CA 1
ATOM 560 C C . HIS A 1 74 ? 7.083 -2.703 -12.720 1.00 97.00 74 HIS A C 1
ATOM 562 O O . HIS A 1 74 ? 7.306 -1.763 -11.956 1.00 97.00 74 HIS A O 1
ATOM 568 N N . PRO A 1 75 ? 8.096 -3.351 -13.321 1.00 96.62 75 PRO A N 1
ATOM 569 C CA . PRO A 1 75 ? 9.466 -2.860 -13.245 1.00 96.62 75 PRO A CA 1
ATOM 570 C C . PRO A 1 75 ? 9.571 -1.444 -13.819 1.00 96.62 75 PRO A C 1
ATOM 572 O O . PRO A 1 75 ? 9.057 -1.176 -14.906 1.00 96.62 75 PRO A O 1
ATOM 575 N N . ILE A 1 76 ? 10.282 -0.556 -13.122 1.00 93.62 76 ILE A N 1
ATOM 576 C CA . ILE A 1 76 ? 10.660 0.745 -13.679 1.00 93.62 76 ILE A CA 1
ATOM 577 C C . ILE A 1 76 ? 11.566 0.470 -14.880 1.00 93.62 76 ILE A C 1
ATOM 579 O O . ILE A 1 76 ? 12.614 -0.168 -14.743 1.00 93.62 76 ILE A O 1
ATOM 583 N N . ALA A 1 77 ? 11.165 0.934 -16.064 1.00 81.25 77 ALA A N 1
ATOM 584 C CA . ALA A 1 77 ? 12.003 0.841 -17.248 1.00 8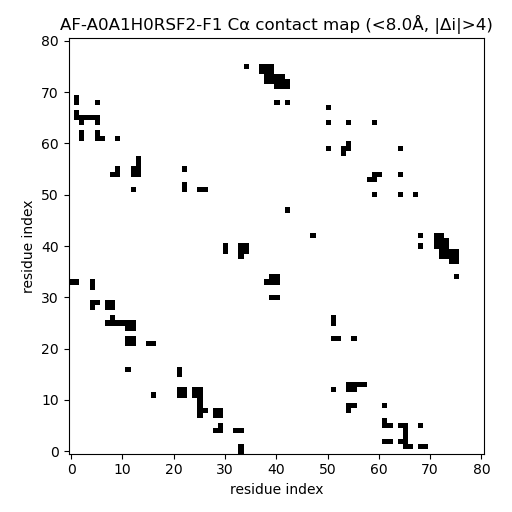1.25 77 ALA A CA 1
ATOM 585 C C . ALA A 1 77 ? 13.299 1.620 -16.996 1.00 81.25 77 ALA A C 1
ATOM 587 O O . ALA A 1 77 ? 13.294 2.844 -16.856 1.00 81.25 77 ALA A O 1
ATOM 588 N N . VAL A 1 78 ? 14.423 0.909 -16.929 1.00 67.44 78 VAL A N 1
ATOM 589 C CA . VAL A 1 78 ? 15.733 1.554 -16.898 1.00 67.44 78 VAL A CA 1
ATOM 590 C C . VAL A 1 78 ? 15.977 2.086 -18.305 1.00 67.44 78 VAL A C 1
ATOM 592 O O . VAL A 1 78 ? 16.209 1.306 -19.228 1.00 67.44 78 VAL A O 1
ATOM 595 N N . SER A 1 79 ? 15.879 3.403 -18.499 1.00 53.03 79 SER A N 1
ATOM 596 C CA . SER A 1 79 ? 16.351 4.008 -19.746 1.00 53.03 79 SER A CA 1
ATOM 597 C C . SER A 1 79 ? 17.845 3.689 -19.872 1.00 53.03 79 SER A C 1
ATOM 599 O O . SER A 1 79 ? 18.576 3.944 -18.909 1.00 53.03 79 SER A O 1
ATOM 601 N N . PRO A 1 80 ? 18.327 3.125 -20.997 1.00 47.75 80 PRO A N 1
ATOM 602 C CA . PRO A 1 80 ? 19.760 2.987 -21.203 1.00 47.75 80 PRO A CA 1
ATOM 603 C C . PRO A 1 80 ? 20.359 4.395 -21.185 1.00 47.75 80 PRO A C 1
ATOM 605 O O . PRO A 1 80 ? 19.837 5.289 -21.859 1.00 47.75 80 PRO A O 1
ATOM 608 N N . ALA A 1 81 ? 21.380 4.589 -20.352 1.00 55.72 81 ALA A N 1
ATOM 609 C CA . ALA A 1 81 ? 22.204 5.792 -20.356 1.00 55.72 81 ALA A CA 1
ATOM 610 C C . ALA A 1 81 ? 23.048 5.871 -21.635 1.00 55.72 81 ALA A C 1
ATOM 612 O O . ALA A 1 81 ? 23.414 4.794 -22.165 1.00 55.72 81 ALA A O 1
#